Protein AF-A0A7W2DU64-F1 (afdb_monomer)

Sequence (73 aa):
MVGPRALQFGRRRVAVTAHFLSAAEGGDVMVDYARRHPRAARRLAQLMGFPTDGSEAAYRKIGEATPFVRLVS

Organism: NCBI:txid68213

Nearest PDB structures (foldseek):
  8gty-assembly1_A  TM=3.779E-01  e=3.061E+00  Zymomonas mobilis subsp. mobilis ZM4 = ATCC 31821

Radius of gyration: 13.62 Å; Cα contacts (8 Å, |Δi|>4): 108; chains: 1; bounding box: 31×26×29 Å

pLDDT: mean 94.11, std 6.32, range [61.19, 98.56]

Foldseek 3Di:
DADDQWDDDPPDIDGWGKDKDALQVLLVVQLVCCVVPVPVSCVVCVVVVHDDPSDSVSSSNVRSVDTDIDIDD

Solvent-accessible surface area (backbone atoms only — not comparable to full-atom values): 4185 Å² total; per-residue (Å²): 137,87,60,63,58,61,49,78,56,91,93,46,78,44,65,30,49,49,42,76,51,54,39,70,58,18,10,54,52,34,30,54,46,29,74,76,34,53,73,58,42,55,53,50,35,53,74,73,69,44,85,67,91,79,45,59,71,46,33,24,54,52,13,39,76,39,92,40,69,50,76,48,112

Secondary structure (DSSP, 8-state):
-PPPSEEEETTEEEE-EEEEPPHHHHHHHHHHHHHH-HHHHHHHHHHTT----S-HHHHHHHHHHS--EEEE-

Structure (mmCIF, N/CA/C/O backbone):
data_AF-A0A7W2DU6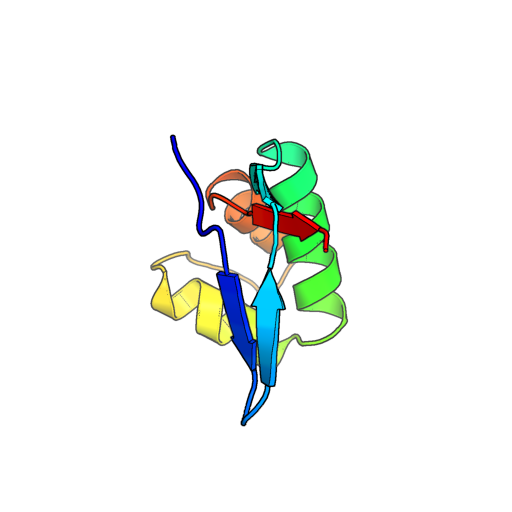4-F1
#
_entry.id   AF-A0A7W2DU64-F1
#
loop_
_atom_site.group_PDB
_atom_site.id
_atom_site.type_symbol
_atom_site.label_atom_id
_atom_site.label_alt_id
_atom_site.label_comp_id
_atom_site.label_asym_id
_atom_site.label_entity_id
_atom_site.label_seq_id
_atom_site.pdbx_PDB_ins_code
_atom_site.Cartn_x
_atom_site.Cartn_y
_atom_site.Cartn_z
_atom_site.occupancy
_atom_site.B_iso_or_equiv
_atom_site.auth_seq_id
_atom_site.auth_comp_id
_atom_site.auth_asym_id
_atom_site.auth_atom_id
_atom_site.pdbx_PDB_model_num
ATOM 1 N N . MET A 1 1 ? 11.278 10.658 -8.415 1.00 61.19 1 MET A N 1
ATOM 2 C CA . MET A 1 1 ? 11.835 9.648 -7.486 1.00 61.19 1 MET A CA 1
ATOM 3 C C . MET A 1 1 ? 12.291 8.451 -8.313 1.00 61.19 1 MET A C 1
ATOM 5 O O . MET A 1 1 ? 11.528 8.033 -9.173 1.00 61.19 1 MET A O 1
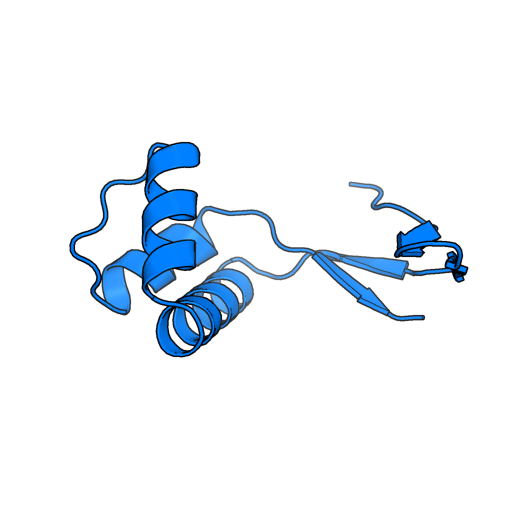ATOM 9 N N . VAL A 1 2 ? 13.520 7.953 -8.140 1.00 71.12 2 VAL A N 1
ATOM 10 C CA . VAL A 1 2 ? 14.031 6.787 -8.893 1.00 71.12 2 VAL A CA 1
ATOM 11 C C . VAL A 1 2 ? 13.825 5.537 -8.041 1.00 71.12 2 VAL A C 1
ATOM 13 O O . VAL A 1 2 ? 14.323 5.480 -6.921 1.00 71.12 2 VAL A O 1
ATOM 16 N N . GLY A 1 3 ? 13.062 4.567 -8.546 1.00 74.38 3 GLY A N 1
ATOM 17 C CA . GLY A 1 3 ? 12.830 3.293 -7.863 1.00 74.38 3 GLY A CA 1
ATOM 18 C C . GLY A 1 3 ? 13.921 2.245 -8.144 1.00 74.38 3 GLY A C 1
ATOM 19 O O . GLY A 1 3 ? 14.793 2.465 -8.992 1.00 74.38 3 GLY A O 1
ATOM 20 N N . PRO A 1 4 ? 13.895 1.099 -7.441 1.00 80.19 4 PRO A N 1
ATOM 21 C CA . PRO A 1 4 ? 14.863 0.025 -7.644 1.00 80.19 4 PRO A CA 1
ATOM 22 C C . PRO A 1 4 ? 14.793 -0.529 -9.074 1.00 80.19 4 PRO A C 1
ATOM 24 O O . PRO A 1 4 ? 13.712 -0.672 -9.641 1.00 80.19 4 PRO A O 1
ATOM 27 N N . ARG A 1 5 ? 15.959 -0.869 -9.640 1.00 86.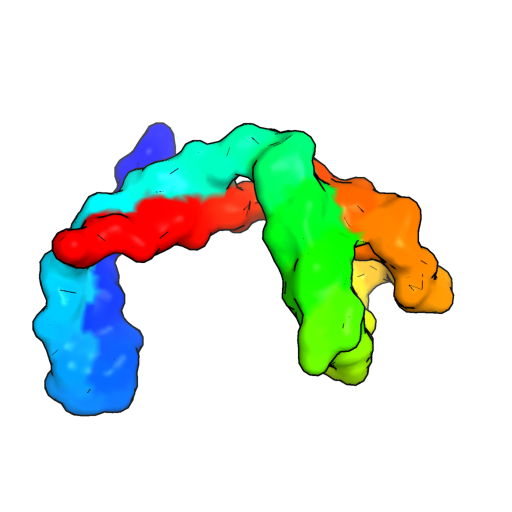62 5 ARG A N 1
ATOM 28 C CA . ARG A 1 5 ? 16.090 -1.453 -10.993 1.00 86.62 5 ARG A CA 1
ATOM 29 C C . ARG A 1 5 ? 16.286 -2.972 -11.003 1.00 86.62 5 ARG A C 1
ATOM 31 O O . ARG A 1 5 ? 16.355 -3.595 -12.059 1.00 86.62 5 ARG A O 1
ATOM 38 N N . ALA A 1 6 ? 16.425 -3.576 -9.827 1.00 91.81 6 ALA A N 1
ATOM 39 C CA . ALA A 1 6 ? 16.545 -5.016 -9.667 1.00 91.81 6 ALA A CA 1
ATOM 40 C C . ALA A 1 6 ? 15.893 -5.455 -8.354 1.00 91.81 6 ALA A C 1
ATOM 42 O O . ALA A 1 6 ? 15.997 -4.758 -7.345 1.00 91.81 6 ALA A O 1
ATOM 43 N N . LEU A 1 7 ? 15.267 -6.628 -8.375 1.00 92.50 7 LEU A N 1
ATOM 44 C CA . LEU A 1 7 ? 14.709 -7.301 -7.209 1.00 92.50 7 LEU A CA 1
ATOM 45 C C . LEU A 1 7 ? 15.505 -8.581 -6.938 1.00 92.50 7 LEU A C 1
ATOM 47 O O . LEU A 1 7 ? 15.809 -9.337 -7.865 1.00 92.50 7 LEU A O 1
ATOM 51 N N . GLN A 1 8 ? 15.812 -8.831 -5.667 1.00 94.12 8 GLN A N 1
ATOM 52 C CA . GLN A 1 8 ? 16.316 -10.119 -5.202 1.00 94.12 8 GLN A CA 1
ATOM 53 C C . GLN A 1 8 ? 15.189 -10.862 -4.482 1.00 94.12 8 GLN A C 1
ATOM 55 O O . GLN A 1 8 ? 14.645 -10.359 -3.502 1.00 94.12 8 GLN A O 1
ATOM 60 N N . PHE A 1 9 ? 14.865 -12.068 -4.946 1.00 91.38 9 PHE A N 1
ATOM 61 C CA . PHE A 1 9 ? 13.920 -12.960 -4.280 1.00 91.38 9 PHE A CA 1
ATOM 62 C C . PHE A 1 9 ? 14.534 -14.356 -4.145 1.00 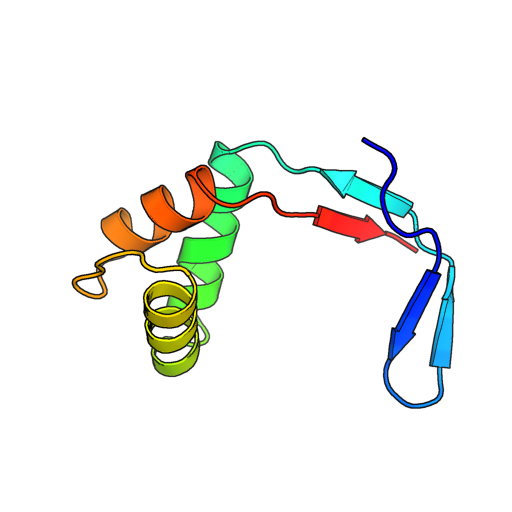91.38 9 PHE A C 1
ATOM 64 O O . PHE A 1 9 ? 14.799 -15.046 -5.135 1.00 91.38 9 PHE A O 1
ATOM 71 N N . GLY A 1 10 ? 14.828 -14.759 -2.906 1.00 93.88 10 GLY A N 1
ATOM 72 C CA . GLY A 1 10 ? 15.623 -15.956 -2.632 1.00 93.88 10 GLY A CA 1
ATOM 73 C C . GLY A 1 10 ? 16.996 -15.870 -3.306 1.00 93.88 10 GLY A C 1
ATOM 74 O O . GLY A 1 10 ? 17.741 -14.918 -3.086 1.00 93.88 10 GLY A O 1
ATOM 75 N N . ARG A 1 11 ? 17.324 -16.846 -4.162 1.00 94.62 11 ARG A N 1
ATOM 76 C CA . ARG A 1 11 ? 18.577 -16.872 -4.946 1.00 94.62 11 ARG A CA 1
ATOM 77 C C . ARG A 1 11 ? 18.466 -16.178 -6.310 1.00 94.62 11 ARG A C 1
ATOM 79 O O . ARG A 1 11 ? 19.470 -16.062 -7.004 1.00 94.62 11 ARG A O 1
ATOM 86 N N . ARG A 1 12 ? 17.277 -15.717 -6.712 1.00 93.25 12 ARG A N 1
ATOM 87 C CA . ARG A 1 12 ? 17.033 -15.153 -8.046 1.00 93.25 12 ARG A CA 1
ATOM 88 C C . ARG A 1 12 ? 17.129 -13.628 -8.029 1.00 93.25 12 ARG A C 1
ATOM 90 O O . ARG A 1 12 ? 16.481 -12.976 -7.212 1.00 93.25 12 ARG A O 1
ATOM 97 N N . ARG A 1 13 ? 17.882 -13.080 -8.987 1.00 93.25 13 ARG A N 1
ATOM 98 C CA . ARG A 1 13 ? 17.953 -11.644 -9.283 1.00 93.25 13 ARG A CA 1
ATOM 99 C C . ARG A 1 13 ? 17.206 -11.358 -10.581 1.00 93.25 13 ARG A C 1
ATOM 101 O O . ARG A 1 13 ? 17.462 -12.022 -11.582 1.00 93.25 13 ARG A O 1
ATOM 108 N N . VAL A 1 14 ? 16.284 -10.401 -10.563 1.00 93.75 14 VAL A N 1
ATOM 109 C CA . VAL A 1 14 ? 15.447 -10.042 -11.721 1.00 93.75 14 VAL A CA 1
ATOM 110 C C . VAL A 1 14 ? 15.541 -8.540 -11.960 1.00 93.75 14 VAL A C 1
ATOM 112 O O . VAL A 1 14 ? 15.450 -7.765 -11.007 1.00 93.75 14 VAL A O 1
ATOM 115 N N . ALA A 1 15 ? 15.752 -8.132 -13.213 1.00 94.56 15 ALA A N 1
ATOM 116 C CA . ALA A 1 15 ? 15.654 -6.729 -13.605 1.00 94.56 15 ALA A CA 1
ATOM 117 C C . ALA A 1 15 ? 14.185 -6.299 -13.558 1.00 94.56 15 ALA A C 1
ATOM 119 O O . ALA A 1 15 ? 13.316 -7.029 -14.024 1.00 94.56 15 ALA A O 1
ATOM 120 N N . VAL A 1 16 ? 13.912 -5.142 -12.963 1.00 95.31 16 VAL A N 1
ATOM 121 C CA . VAL A 1 16 ? 12.550 -4.617 -12.832 1.00 95.31 16 VAL A CA 1
ATOM 122 C C . VAL A 1 16 ? 12.536 -3.121 -13.091 1.00 95.31 16 VAL A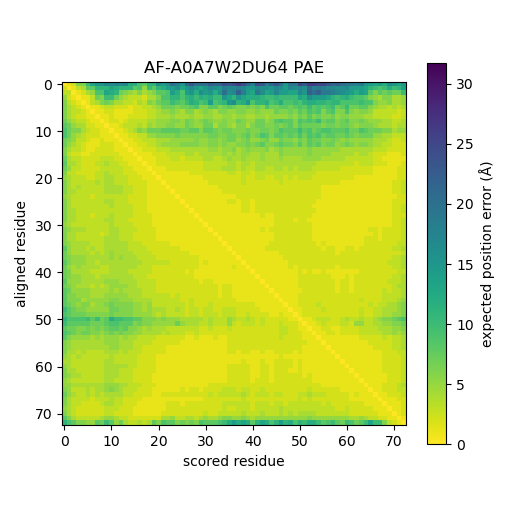 C 1
ATOM 124 O O . VAL A 1 16 ? 13.514 -2.421 -12.832 1.00 95.31 16 VAL A O 1
ATOM 127 N N . THR A 1 17 ? 11.390 -2.629 -13.535 1.00 93.50 17 THR A N 1
ATOM 128 C CA . THR A 1 17 ? 11.038 -1.217 -13.482 1.00 93.50 17 THR A CA 1
ATOM 129 C C . THR A 1 17 ? 10.037 -1.011 -12.354 1.00 93.50 17 THR A C 1
ATOM 131 O O . THR A 1 17 ? 9.046 -1.734 -12.245 1.00 93.50 17 THR A O 1
ATOM 134 N N . ALA A 1 18 ? 10.313 -0.036 -11.491 1.00 94.25 18 ALA A N 1
ATOM 135 C CA . ALA A 1 18 ? 9.422 0.355 -10.411 1.00 94.25 18 ALA A CA 1
ATOM 136 C C . ALA A 1 18 ? 8.565 1.552 -10.837 1.00 94.25 18 ALA A C 1
ATOM 138 O O . ALA A 1 18 ? 9.094 2.621 -11.147 1.00 94.25 18 ALA A O 1
ATOM 139 N N . HIS A 1 19 ? 7.247 1.377 -10.797 1.00 93.62 19 HIS A N 1
ATOM 140 C CA . HIS A 1 19 ? 6.271 2.432 -11.046 1.00 93.62 19 HIS A CA 1
ATOM 1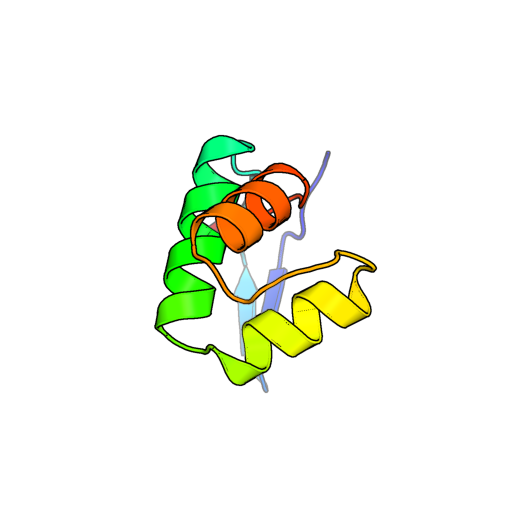41 C C . HIS A 1 19 ? 5.571 2.794 -9.741 1.00 93.62 19 HIS A C 1
ATOM 143 O O . HIS A 1 19 ? 4.995 1.921 -9.093 1.00 93.62 19 HIS A O 1
ATOM 149 N N . PHE A 1 2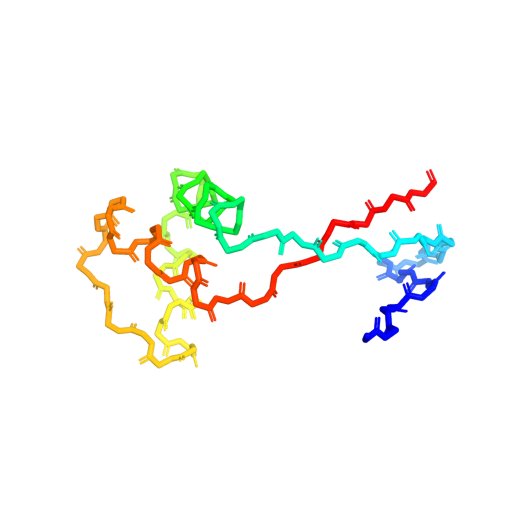0 ? 5.627 4.068 -9.353 1.00 93.88 20 PHE A N 1
ATOM 150 C CA . PHE A 1 20 ? 4.854 4.553 -8.214 1.00 93.88 20 PHE A CA 1
ATOM 151 C C . PHE A 1 20 ? 3.373 4.550 -8.561 1.00 93.88 20 PHE A C 1
ATOM 153 O O . PHE A 1 20 ? 2.990 4.997 -9.641 1.00 93.88 20 PHE A O 1
ATOM 160 N N . LEU A 1 21 ? 2.569 4.038 -7.639 1.00 96.69 21 LEU A N 1
ATOM 161 C CA . LEU A 1 21 ? 1.121 4.100 -7.745 1.00 96.69 21 LEU A CA 1
ATOM 162 C C . LEU A 1 21 ? 0.617 5.446 -7.226 1.00 96.69 21 LEU A C 1
ATOM 164 O O . LEU A 1 21 ? 1.252 6.077 -6.374 1.00 96.69 21 LEU A O 1
ATOM 168 N N . SER A 1 22 ? -0.535 5.875 -7.731 1.00 97.69 22 SER A N 1
ATOM 169 C CA . SER A 1 22 ? -1.287 6.968 -7.121 1.00 97.69 22 SER A CA 1
ATOM 170 C C . SER A 1 22 ? -1.763 6.582 -5.715 1.00 97.69 22 SER A C 1
ATOM 172 O O . SER A 1 22 ? -1.836 5.403 -5.363 1.00 97.69 22 SER A O 1
ATOM 174 N N . ALA A 1 23 ? -2.126 7.580 -4.906 1.00 98.12 23 ALA A N 1
ATOM 175 C CA . ALA A 1 23 ? -2.666 7.342 -3.568 1.00 98.12 23 ALA A CA 1
ATOM 176 C C . ALA A 1 23 ? -3.920 6.448 -3.609 1.00 98.12 23 ALA A C 1
ATOM 178 O O . ALA A 1 23 ? -4.004 5.482 -2.857 1.00 98.12 23 ALA A O 1
ATOM 179 N N . ALA A 1 24 ? -4.851 6.714 -4.531 1.00 98.38 24 ALA A N 1
ATOM 180 C CA . ALA A 1 24 ? -6.076 5.925 -4.677 1.00 98.38 24 ALA A CA 1
ATOM 181 C C . ALA A 1 24 ? -5.776 4.445 -4.984 1.00 98.38 24 ALA A C 1
ATOM 183 O O . ALA A 1 24 ? -6.295 3.554 -4.315 1.00 98.38 24 ALA A O 1
ATOM 184 N N . GLU A 1 25 ? -4.859 4.180 -5.921 1.00 98.44 25 GLU A N 1
ATOM 185 C CA . GLU A 1 25 ? -4.412 2.815 -6.223 1.00 98.44 25 GLU A CA 1
ATOM 186 C C . GLU A 1 25 ? -3.719 2.152 -5.021 1.00 98.44 25 GLU A C 1
ATOM 188 O O . GLU A 1 25 ? -3.896 0.957 -4.787 1.00 98.44 25 GLU A O 1
ATOM 193 N N . GLY A 1 26 ? -2.947 2.912 -4.237 1.00 98.06 26 GLY A N 1
ATOM 194 C CA . GLY A 1 26 ? -2.367 2.441 -2.977 1.00 98.06 26 GLY A CA 1
ATOM 195 C C . GLY A 1 26 ? -3.435 2.041 -1.956 1.00 98.06 26 GLY A C 1
ATOM 196 O O . GLY A 1 26 ? -3.318 0.999 -1.306 1.00 98.06 26 GLY A O 1
ATOM 197 N N . GLY A 1 27 ? -4.510 2.827 -1.865 1.00 98.25 27 GLY A N 1
ATOM 198 C CA . GLY A 1 27 ? -5.702 2.519 -1.080 1.00 98.25 27 GLY A CA 1
ATOM 199 C C . GLY A 1 27 ? -6.305 1.169 -1.455 1.00 98.25 27 GLY A C 1
ATOM 200 O O . GLY A 1 27 ? -6.474 0.307 -0.590 1.00 98.25 27 GLY A O 1
ATOM 201 N N . ASP A 1 28 ? -6.555 0.948 -2.744 1.00 98.56 28 ASP A N 1
ATOM 202 C CA . ASP A 1 28 ? -7.133 -0.304 -3.242 1.00 98.56 28 ASP A CA 1
ATOM 203 C C . ASP A 1 28 ? -6.210 -1.509 -3.007 1.00 98.56 28 ASP A C 1
ATOM 205 O O . ASP A 1 28 ? -6.666 -2.577 -2.584 1.00 98.56 28 ASP A O 1
ATOM 209 N N . VAL A 1 29 ? -4.897 -1.334 -3.195 1.00 98.31 29 VAL A N 1
ATOM 210 C CA . VAL A 1 29 ? -3.895 -2.363 -2.881 1.00 98.31 29 VAL A CA 1
ATOM 211 C C . VAL A 1 29 ? -3.947 -2.747 -1.404 1.00 98.31 29 VAL A C 1
ATOM 213 O O . VAL A 1 29 ? -3.929 -3.938 -1.085 1.00 98.31 29 VAL A O 1
ATOM 216 N N . MET A 1 30 ? -4.022 -1.770 -0.497 1.00 98.06 30 MET A N 1
ATOM 217 C CA . MET A 1 30 ? -4.023 -2.039 0.940 1.00 98.06 30 MET A CA 1
ATOM 218 C C . MET A 1 30 ? -5.330 -2.692 1.408 1.00 98.06 30 MET A C 1
ATOM 220 O O . MET A 1 30 ? -5.288 -3.589 2.252 1.00 98.06 30 MET A O 1
ATOM 224 N N . VAL A 1 31 ? -6.478 -2.307 0.836 1.00 98.56 31 VAL A N 1
ATOM 225 C CA . VAL A 1 31 ? -7.776 -2.958 1.095 1.00 98.56 31 VAL A CA 1
ATOM 226 C C . VAL A 1 31 ? -7.728 -4.428 0.684 1.00 98.56 31 VAL A C 1
ATOM 228 O O . VAL A 1 31 ? -8.031 -5.312 1.489 1.00 98.56 31 VAL A O 1
ATOM 231 N N . ASP A 1 32 ? -7.286 -4.715 -0.541 1.00 98.50 32 ASP A N 1
ATOM 232 C CA . ASP A 1 32 ? -7.233 -6.092 -1.024 1.00 98.50 32 ASP A CA 1
ATOM 233 C C . ASP A 1 32 ? -6.173 -6.925 -0.278 1.00 98.50 32 ASP A C 1
ATOM 235 O O . ASP A 1 32 ? -6.399 -8.095 0.043 1.00 98.50 32 ASP A O 1
ATOM 239 N N . TYR A 1 33 ? -5.042 -6.314 0.091 1.00 98.00 33 TYR A N 1
ATOM 240 C CA . TYR A 1 33 ? -4.044 -6.942 0.957 1.00 98.00 33 TYR A CA 1
ATOM 241 C C . TYR A 1 33 ? -4.618 -7.291 2.335 1.00 98.00 33 TYR A C 1
ATOM 243 O O . TYR A 1 33 ? -4.406 -8.404 2.817 1.00 98.00 33 TYR A O 1
ATOM 251 N N . ALA A 1 34 ? -5.378 -6.386 2.957 1.00 97.94 34 ALA A N 1
ATOM 252 C CA . ALA A 1 34 ? -6.010 -6.625 4.251 1.00 97.94 34 ALA A CA 1
ATOM 253 C C . ALA A 1 34 ? -7.067 -7.727 4.199 1.00 97.94 34 ALA A C 1
ATOM 255 O O . ALA A 1 34 ? -7.119 -8.559 5.104 1.00 97.94 34 ALA A O 1
ATOM 256 N N . ARG A 1 35 ? -7.846 -7.795 3.116 1.00 98.12 35 ARG A N 1
ATOM 257 C CA . ARG A 1 35 ? -8.814 -8.871 2.879 1.00 98.12 35 ARG A CA 1
ATOM 258 C C . ARG A 1 35 ? -8.135 -10.238 2.776 1.00 98.12 35 ARG A C 1
ATOM 260 O O . ARG A 1 35 ? -8.611 -11.211 3.356 1.00 98.12 35 ARG A O 1
ATOM 267 N N . ARG A 1 36 ? -7.003 -10.314 2.066 1.00 98.25 36 ARG A N 1
ATOM 268 C CA . ARG A 1 36 ? -6.234 -11.557 1.874 1.00 98.25 36 ARG A CA 1
ATOM 269 C C . ARG A 1 36 ? -5.391 -11.937 3.095 1.00 98.25 36 ARG A C 1
ATOM 271 O O . ARG A 1 36 ? -5.201 -13.122 3.368 1.00 98.25 36 ARG A O 1
ATOM 278 N N . HIS A 1 37 ? -4.895 -10.951 3.843 1.00 97.81 37 HIS A N 1
ATOM 279 C CA . HIS A 1 37 ? -3.957 -11.150 4.951 1.00 97.81 37 HIS A CA 1
ATOM 280 C C . HIS A 1 37 ? -4.280 -10.275 6.183 1.00 97.81 37 HIS A C 1
ATOM 282 O O . HIS A 1 37 ? -3.452 -9.450 6.589 1.00 97.81 37 HIS A O 1
ATOM 288 N N . PRO A 1 38 ? -5.422 -10.486 6.871 1.00 96.69 38 PRO A N 1
ATOM 289 C CA . PRO A 1 38 ? -5.908 -9.554 7.899 1.00 96.69 38 PRO A CA 1
ATOM 290 C C . PRO A 1 38 ? -4.931 -9.327 9.059 1.00 96.69 38 PRO A C 1
ATOM 292 O O . PRO A 1 38 ? -4.681 -8.198 9.484 1.00 96.69 38 PRO A O 1
ATOM 295 N N . ARG A 1 39 ? -4.317 -10.408 9.564 1.00 97.12 39 ARG A N 1
ATOM 296 C CA . ARG A 1 39 ? -3.344 -10.331 10.670 1.00 97.12 39 ARG A CA 1
ATOM 297 C C . ARG A 1 39 ? -2.072 -9.584 10.266 1.00 97.12 39 ARG A C 1
ATOM 299 O O . ARG A 1 39 ? -1.502 -8.871 11.087 1.00 97.12 39 ARG A O 1
ATOM 306 N N . ALA A 1 40 ? -1.622 -9.760 9.024 1.00 97.50 40 ALA A N 1
ATOM 307 C CA . ALA A 1 40 ? -0.424 -9.100 8.519 1.00 97.50 40 ALA A CA 1
ATOM 308 C C . ALA A 1 40 ? -0.684 -7.610 8.266 1.00 97.50 40 ALA A C 1
ATOM 310 O O . ALA A 1 40 ? 0.126 -6.784 8.673 1.00 97.50 40 ALA A O 1
ATOM 311 N N . ALA A 1 41 ? -1.834 -7.263 7.684 1.00 97.12 41 ALA A N 1
ATOM 312 C CA . ALA A 1 41 ? -2.229 -5.877 7.453 1.00 97.12 41 ALA A CA 1
ATOM 313 C C . ALA A 1 41 ? -2.344 -5.079 8.758 1.00 97.12 41 ALA A C 1
ATOM 315 O O . ALA A 1 41 ? -1.803 -3.979 8.845 1.00 97.12 41 ALA A O 1
ATOM 316 N N . ARG A 1 42 ? -2.943 -5.659 9.808 1.00 96.56 42 ARG A N 1
ATOM 317 C CA . ARG A 1 42 ? -3.016 -5.010 11.126 1.00 96.56 42 ARG A CA 1
ATOM 318 C C . ARG A 1 42 ? -1.634 -4.754 11.726 1.00 96.56 42 ARG A C 1
ATOM 320 O O . ARG A 1 42 ? -1.382 -3.667 12.235 1.00 96.56 42 ARG A O 1
ATOM 327 N N . ARG A 1 43 ? -0.733 -5.739 11.658 1.00 96.31 43 ARG A N 1
ATOM 328 C CA . ARG A 1 43 ? 0.647 -5.591 12.153 1.00 96.31 43 ARG A CA 1
ATOM 329 C C . ARG A 1 43 ? 1.423 -4.540 11.364 1.00 96.31 43 ARG A C 1
ATOM 331 O O . ARG A 1 43 ? 2.138 -3.750 11.966 1.00 96.31 43 ARG A O 1
ATOM 338 N N . LEU A 1 44 ? 1.262 -4.511 10.042 1.00 95.06 44 LEU A N 1
ATOM 339 C CA . LEU A 1 44 ? 1.900 -3.513 9.186 1.00 95.06 44 LEU A CA 1
ATOM 340 C C . LEU A 1 44 ? 1.393 -2.099 9.502 1.00 95.06 44 LEU A C 1
ATOM 342 O O . LEU A 1 44 ? 2.202 -1.194 9.663 1.00 95.06 44 LEU A O 1
ATOM 346 N N . ALA A 1 45 ? 0.078 -1.920 9.661 1.00 95.56 45 ALA A N 1
ATOM 347 C CA . ALA A 1 45 ? -0.511 -0.645 10.067 1.00 95.56 45 ALA A CA 1
ATOM 348 C C . ALA A 1 45 ? 0.076 -0.143 11.396 1.00 95.56 45 ALA A C 1
ATOM 350 O O . ALA A 1 45 ? 0.531 0.995 11.475 1.00 95.56 45 ALA A O 1
ATOM 351 N N . GLN A 1 46 ? 0.152 -1.020 12.403 1.00 95.19 46 GLN A N 1
ATOM 352 C CA . GLN A 1 46 ? 0.756 -0.707 13.701 1.00 95.19 46 GLN A CA 1
ATOM 353 C C . GLN A 1 46 ? 2.239 -0.338 13.582 1.00 95.19 46 GLN A C 1
ATOM 355 O O . GLN A 1 46 ? 2.667 0.643 14.181 1.00 95.19 46 GLN A O 1
ATOM 360 N N . LEU A 1 47 ? 3.010 -1.092 12.793 1.00 95.06 47 LEU A N 1
ATOM 361 C CA . LEU A 1 47 ? 4.430 -0.822 12.555 1.00 95.06 47 LEU A CA 1
ATOM 362 C C . LEU A 1 47 ? 4.652 0.558 11.923 1.00 95.06 47 LEU A C 1
ATOM 364 O O . LEU A 1 47 ? 5.597 1.253 12.276 1.00 95.06 47 LEU A O 1
ATOM 368 N N . MET A 1 48 ? 3.772 0.952 11.004 1.00 93.06 48 MET A N 1
ATOM 369 C CA . MET A 1 48 ? 3.810 2.255 10.338 1.00 93.06 48 MET A CA 1
ATOM 370 C C . MET A 1 48 ? 3.199 3.388 11.185 1.00 93.06 48 MET A C 1
ATOM 372 O O . MET A 1 48 ? 3.155 4.525 10.729 1.00 93.06 48 MET A O 1
ATOM 376 N N . GLY A 1 49 ? 2.727 3.104 12.405 1.00 94.94 49 GLY A N 1
ATOM 377 C CA . GLY A 1 49 ? 2.139 4.101 13.303 1.00 94.94 49 GLY A CA 1
ATOM 378 C C . GLY A 1 49 ? 0.706 4.512 12.953 1.00 94.94 49 GLY A C 1
ATOM 379 O O . GLY A 1 49 ? 0.206 5.497 13.493 1.00 94.94 49 GLY A O 1
ATOM 380 N N . PHE A 1 50 ? 0.022 3.768 12.080 1.00 93.75 50 PHE A N 1
ATOM 381 C CA . PHE A 1 50 ? -1.366 4.050 11.733 1.00 93.75 50 PHE A CA 1
ATOM 382 C C . PHE A 1 50 ? -2.338 3.352 12.694 1.00 93.75 50 PHE A C 1
ATOM 384 O O . PHE A 1 50 ? -2.297 2.121 12.831 1.00 93.75 50 PHE A O 1
ATOM 391 N N . PRO A 1 51 ? -3.274 4.090 13.318 1.00 89.38 51 PRO A N 1
ATOM 392 C CA . PRO A 1 51 ? -4.395 3.466 13.999 1.00 89.38 51 PRO A CA 1
ATOM 393 C C . PRO A 1 51 ? -5.303 2.784 12.966 1.00 89.38 51 PRO A C 1
ATOM 395 O O . PRO A 1 51 ? -5.610 3.344 11.915 1.00 89.38 51 PRO A O 1
ATOM 398 N N . THR A 1 52 ? -5.750 1.567 13.267 1.00 91.62 52 THR A N 1
ATOM 399 C CA . THR A 1 52 ? -6.736 0.851 12.452 1.00 91.62 52 THR A CA 1
ATOM 400 C C . THR A 1 52 ? -7.700 0.091 13.350 1.00 91.62 52 THR A C 1
ATOM 402 O O . THR A 1 52 ? -7.291 -0.596 14.289 1.00 91.62 52 THR A O 1
ATOM 405 N N . ASP A 1 53 ? -8.986 0.211 13.047 1.00 93.38 53 ASP A N 1
ATOM 406 C CA . ASP A 1 53 ?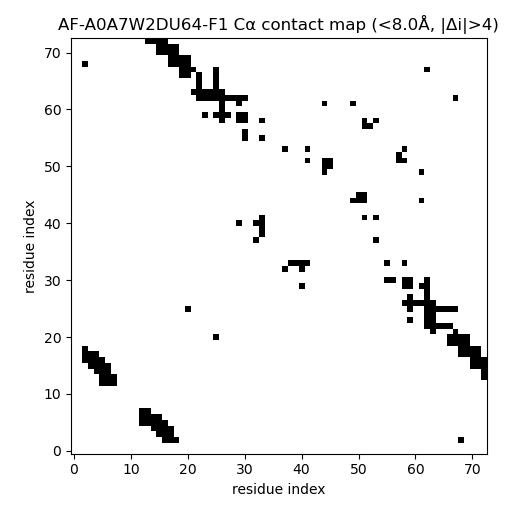 -10.062 -0.596 13.623 1.00 93.38 53 ASP A CA 1
ATOM 407 C C . ASP A 1 53 ? -10.237 -1.935 12.881 1.00 93.38 53 ASP A C 1
ATOM 409 O O . ASP A 1 53 ? -11.023 -2.785 13.293 1.00 93.38 53 ASP A O 1
ATOM 413 N N . GLY A 1 54 ? -9.461 -2.158 11.815 1.00 92.81 54 GLY A N 1
ATOM 414 C CA . GLY A 1 54 ? -9.549 -3.332 10.955 1.00 92.81 54 GLY A CA 1
ATOM 415 C C . GLY A 1 54 ? -10.579 -3.213 9.829 1.00 92.81 54 GLY A C 1
ATOM 416 O O . GLY A 1 54 ? -10.747 -4.180 9.089 1.00 92.81 54 GLY A O 1
ATOM 417 N N . SER A 1 55 ? -11.244 -2.065 9.676 1.00 96.62 55 SER A N 1
ATOM 418 C CA . SER A 1 55 ? -12.184 -1.815 8.582 1.00 96.62 55 SER A CA 1
ATOM 419 C C . SER A 1 55 ? -11.473 -1.586 7.244 1.00 96.62 55 SER A C 1
ATOM 421 O O . SER A 1 55 ? -10.336 -1.109 7.185 1.00 96.62 55 SER A O 1
ATOM 423 N N . GLU A 1 56 ? -12.170 -1.859 6.138 1.00 97.81 56 GLU A N 1
ATOM 424 C CA . GLU A 1 56 ? -11.669 -1.532 4.796 1.00 97.81 56 GLU A CA 1
ATOM 425 C C . GLU A 1 56 ? -11.408 -0.031 4.631 1.00 97.81 56 GLU A C 1
ATOM 427 O O . GLU A 1 56 ? -10.420 0.357 4.015 1.00 97.81 56 GLU A O 1
ATOM 432 N N . ALA A 1 57 ? -12.250 0.827 5.215 1.00 98.00 57 ALA A N 1
ATOM 433 C CA . ALA A 1 57 ? -12.073 2.275 5.148 1.00 98.00 57 ALA A CA 1
ATOM 434 C C . ALA A 1 57 ? -10.777 2.731 5.839 1.00 98.00 57 ALA A C 1
ATOM 436 O O . ALA A 1 57 ? -10.074 3.595 5.310 1.00 98.00 57 ALA A O 1
ATOM 437 N N . ALA A 1 58 ? -10.429 2.135 6.986 1.00 97.44 58 ALA A N 1
ATOM 438 C CA . ALA A 1 58 ? -9.155 2.397 7.645 1.00 97.44 58 ALA A CA 1
ATOM 439 C C . ALA A 1 58 ? -7.976 1.943 6.774 1.00 97.44 58 ALA A C 1
ATOM 441 O O . ALA A 1 58 ? -7.030 2.703 6.575 1.00 97.44 58 ALA A O 1
ATOM 442 N N . TYR A 1 59 ? -8.045 0.743 6.189 1.00 98.31 59 TYR A N 1
ATOM 443 C CA . TYR A 1 59 ? -6.984 0.251 5.307 1.00 98.31 59 TYR A CA 1
ATOM 444 C C . TYR A 1 59 ? -6.847 1.050 4.010 1.00 98.31 59 TYR A C 1
ATOM 446 O O . TYR A 1 59 ? -5.719 1.268 3.575 1.00 98.31 59 TYR A O 1
ATOM 454 N N . ARG A 1 60 ? -7.946 1.559 3.443 1.00 98.38 60 ARG A N 1
ATOM 455 C CA . ARG A 1 60 ? -7.902 2.464 2.288 1.00 98.38 60 ARG A CA 1
ATOM 456 C C . ARG A 1 60 ? -7.108 3.730 2.609 1.00 98.38 60 ARG A C 1
ATOM 458 O O . ARG A 1 60 ? -6.165 4.037 1.893 1.00 98.38 60 ARG A O 1
ATOM 465 N N . LYS A 1 61 ? -7.405 4.398 3.729 1.00 97.94 61 LYS A N 1
ATOM 466 C CA . LYS A 1 61 ? -6.671 5.604 4.162 1.00 97.94 61 LYS A CA 1
ATOM 467 C C . LYS A 1 61 ? -5.188 5.333 4.415 1.00 97.94 61 LYS A C 1
ATOM 469 O O . LYS A 1 61 ? -4.341 6.144 4.059 1.00 97.94 61 LYS A O 1
ATOM 474 N N . ILE A 1 62 ? -4.870 4.186 5.020 1.00 97.62 62 ILE A N 1
ATOM 475 C CA . ILE A 1 62 ? -3.476 3.760 5.216 1.00 97.62 62 ILE A CA 1
ATOM 476 C C . ILE A 1 62 ? -2.786 3.587 3.864 1.00 97.62 62 ILE A C 1
ATOM 478 O O . ILE A 1 62 ? -1.654 4.036 3.691 1.00 97.62 62 ILE A O 1
ATOM 482 N N . GLY A 1 63 ? -3.468 2.957 2.908 1.00 97.50 63 GLY A N 1
ATOM 483 C CA . GLY A 1 63 ? -2.944 2.754 1.567 1.00 97.50 63 GLY A CA 1
ATOM 484 C C . GLY A 1 63 ? -2.715 4.063 0.811 1.00 97.50 63 GLY A C 1
ATOM 485 O O . GLY A 1 63 ? -1.665 4.235 0.205 1.00 97.50 63 GLY A O 1
ATOM 486 N N . GLU A 1 64 ? -3.642 5.014 0.923 1.00 98.00 64 GLU A N 1
ATOM 487 C CA . GLU A 1 64 ? -3.539 6.352 0.322 1.00 98.00 64 GLU A CA 1
ATOM 488 C C . GLU A 1 64 ? -2.395 7.190 0.909 1.00 98.00 64 GLU A C 1
ATOM 490 O O . GLU A 1 64 ? -1.791 7.997 0.204 1.00 98.00 64 GLU A O 1
ATOM 495 N N . ALA A 1 65 ? -2.063 6.980 2.185 1.00 96.62 65 ALA A N 1
ATOM 496 C CA . ALA A 1 65 ? -0.951 7.648 2.858 1.00 96.62 65 ALA A CA 1
ATOM 497 C C . ALA A 1 65 ? 0.411 6.955 2.648 1.00 96.62 65 ALA A C 1
ATOM 499 O O . ALA A 1 65 ? 1.443 7.500 3.041 1.00 96.62 65 ALA A O 1
ATOM 500 N N . THR A 1 66 ? 0.434 5.759 2.049 1.00 94.06 66 THR A N 1
ATOM 501 C CA . THR A 1 66 ? 1.644 4.942 1.895 1.00 94.06 66 THR A CA 1
ATOM 502 C C . THR A 1 66 ? 2.109 4.939 0.436 1.00 94.06 66 THR A C 1
ATOM 504 O O . THR A 1 66 ? 1.349 4.551 -0.449 1.00 94.06 66 THR A O 1
ATOM 507 N N . PRO A 1 67 ? 3.369 5.298 0.134 1.00 93.06 67 PRO A N 1
ATOM 508 C CA . PRO A 1 67 ? 3.897 5.158 -1.218 1.00 93.06 67 PRO A CA 1
ATOM 509 C C . PRO A 1 67 ? 4.030 3.681 -1.618 1.00 93.06 67 PRO A C 1
ATOM 511 O O . PRO A 1 67 ? 4.850 2.950 -1.060 1.00 93.06 67 PRO A O 1
ATOM 514 N N . PHE A 1 68 ? 3.267 3.248 -2.623 1.00 95.06 68 PHE A N 1
ATOM 515 C CA . PHE A 1 68 ? 3.404 1.919 -3.223 1.00 95.06 68 PHE A CA 1
ATOM 516 C C . PHE A 1 68 ? 4.180 1.966 -4.533 1.00 95.06 68 PHE A C 1
ATOM 518 O O . PHE A 1 68 ? 4.091 2.923 -5.305 1.00 95.06 68 PHE A O 1
ATOM 525 N N . VAL A 1 69 ? 4.892 0.874 -4.812 1.00 94.81 69 VAL A N 1
ATOM 526 C CA . VAL A 1 69 ? 5.516 0.626 -6.110 1.00 94.81 69 VAL A CA 1
ATOM 527 C C . VAL A 1 69 ? 5.020 -0.687 -6.700 1.00 94.81 69 VAL A C 1
ATOM 529 O O . VAL A 1 69 ? 4.991 -1.717 -6.026 1.00 94.81 69 VAL A O 1
ATOM 532 N N . ARG A 1 70 ? 4.667 -0.661 -7.984 1.00 94.19 70 ARG A N 1
ATOM 533 C CA . ARG A 1 70 ? 4.462 -1.857 -8.800 1.00 94.19 70 ARG A CA 1
ATOM 534 C C . ARG A 1 70 ? 5.758 -2.175 -9.531 1.00 94.19 70 ARG A C 1
ATOM 536 O O . ARG A 1 70 ? 6.297 -1.324 -10.236 1.00 94.19 70 ARG A O 1
ATOM 543 N N . LEU A 1 71 ? 6.247 -3.396 -9.350 1.00 94.31 71 LEU A N 1
ATOM 544 C CA . LEU A 1 71 ? 7.430 -3.899 -10.040 1.00 94.31 71 LEU A CA 1
ATOM 545 C C . LEU A 1 71 ? 6.993 -4.658 -11.291 1.00 94.31 71 LEU A C 1
ATOM 547 O O . LEU A 1 71 ? 6.184 -5.580 -11.199 1.00 94.31 71 LEU A O 1
ATOM 551 N N . VAL A 1 72 ? 7.526 -4.261 -12.441 1.00 91.50 72 VAL A N 1
ATOM 552 C CA . VAL A 1 72 ? 7.280 -4.896 -13.743 1.00 91.50 72 VAL A CA 1
ATOM 553 C C . VAL A 1 72 ? 8.622 -5.374 -14.289 1.00 91.50 72 VAL A C 1
ATOM 555 O O . VAL A 1 72 ? 9.589 -4.614 -14.257 1.00 91.50 72 VAL A O 1
ATOM 558 N N . SER A 1 73 ? 8.703 -6.631 -14.725 1.00 82.44 73 SER A N 1
ATOM 559 C CA . SER A 1 73 ? 9.910 -7.266 -15.282 1.00 82.44 73 SER A CA 1
ATOM 560 C C . SER A 1 73 ? 9.739 -7.592 -16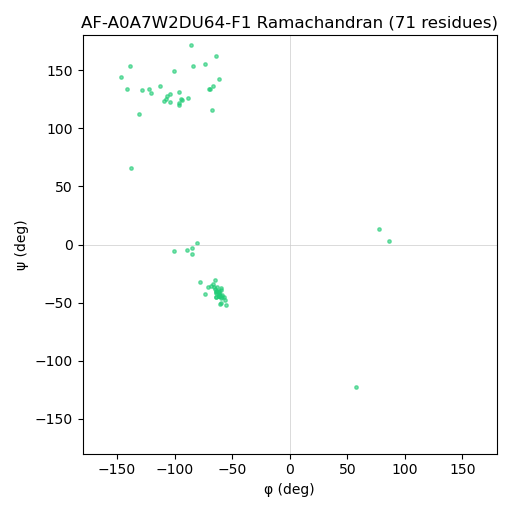.751 1.00 82.44 73 SER A C 1
ATOM 562 O O . SER A 1 73 ? 8.643 -8.115 -17.059 1.00 82.44 73 SER A O 1
#

Mean predicted aligned error: 3.45 Å